Protein AF-A0A7C1V4A2-F1 (afdb_monomer)

Radius of gyration: 15.43 Å; Cα contacts (8 Å, |Δi|>4): 64; chains: 1; bounding box: 34×28×40 Å

Solvent-accessible surface area (backbone atoms only — not comparable to full-atom values): 4355 Å² total; per-residue (Å²): 137,82,83,62,64,70,57,56,55,52,51,50,69,49,51,53,60,52,52,50,53,52,51,52,52,54,51,43,36,57,68,58,75,33,56,96,50,96,71,80,60,80,48,79,46,81,46,77,56,96,67,29,35,40,39,37,42,30,61,92,58,80,48,79,47,77,45,70,58,88,126

pLDDT: mean 89.94, std 10.18, range [45.31, 97.12]

Sequence (71 aa):
MSQNPRRLYRLIAITIPLGLIINELVSNSFKYAFAGRKTGTITVDLKKANGSYTLVVGDGTSFIIEFEEPR

Secondary structure (DSSP, 8-state):
----HHHHHHHHHHHHHHHHHHHHHHHHIIIIITTT-S----EEEEEEETTEEEEEEESSSEEEEEEE---

Mean predicted aligned error: 4.78 Å

Nearest PDB structures (foldseek):
  7fz5-assembly1_A  TM=6.938E-01  e=5.964E+00  Homo sapiens
  4g43-assembly2_D  TM=3.930E-01  e=1.177E+00  Gallus gallus
  3omu-assembly2_B  TM=3.467E-01  e=1.511E+00  Trypanosoma brucei
  8wo9-assembly1_A  TM=3.840E-01  e=2.339E+00  Anas platyrhynchos
  8kcv-assembly2_D  TM=4.864E-01  e=3.853E+00  Anas platyrhynchos

Foldseek 3Di:
DDDDVVVVVLCCVPVVVVVVVLVVVVVCCVVPVCVPHPDWDWDWDWDDDPQKIWIWIDTPDIDIDIDGNDD

Structure (mmCIF, N/CA/C/O backbone):
data_AF-A0A7C1V4A2-F1
#
_entry.id   AF-A0A7C1V4A2-F1
#
loop_
_atom_site.group_PDB
_atom_site.id
_atom_site.type_symbol
_atom_site.label_atom_id
_atom_site.label_alt_id
_atom_site.label_comp_id
_atom_site.label_asym_id
_atom_site.label_entity_id
_atom_site.label_seq_id
_atom_site.pdbx_PDB_ins_code
_atom_site.Cartn_x
_atom_site.Cartn_y
_atom_site.Cartn_z
_atom_site.occupancy
_atom_site.B_iso_or_equiv
_atom_site.auth_seq_id
_atom_site.auth_comp_id
_atom_site.auth_asym_id
_atom_site.auth_atom_id
_atom_site.pdbx_PDB_model_num
ATOM 1 N N . MET A 1 1 ? 20.448 -20.830 -20.824 1.00 45.31 1 MET A N 1
ATOM 2 C CA . MET A 1 1 ? 19.429 -19.954 -20.201 1.00 45.31 1 MET A CA 1
ATOM 3 C C . MET A 1 1 ? 20.158 -18.908 -19.368 1.00 45.31 1 MET A C 1
ATOM 5 O O . MET A 1 1 ? 20.648 -19.2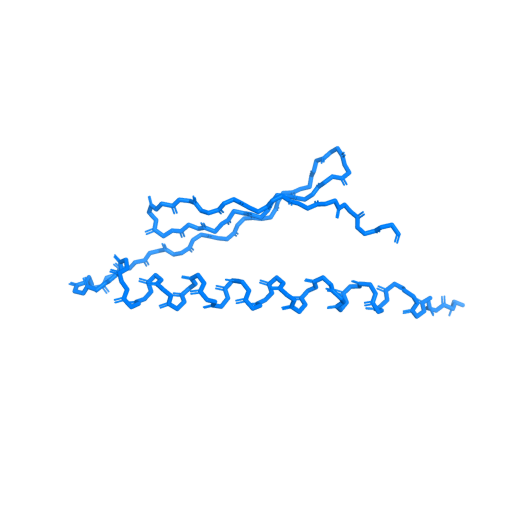43 -18.302 1.00 45.31 1 MET A O 1
ATOM 9 N N . SER A 1 2 ? 20.331 -17.688 -19.883 1.00 53.78 2 SER A N 1
ATOM 10 C CA . SER A 1 2 ? 20.969 -16.588 -19.142 1.00 53.78 2 SER A CA 1
ATOM 11 C C . SER A 1 2 ? 19.869 -15.731 -18.520 1.00 53.78 2 SER A C 1
ATOM 13 O O . SER A 1 2 ? 19.094 -15.108 -19.246 1.00 53.78 2 SER A O 1
ATOM 15 N N . GLN A 1 3 ? 19.740 -15.752 -17.192 1.00 61.50 3 GLN A N 1
ATOM 16 C CA . GLN A 1 3 ? 18.870 -14.810 -16.487 1.00 61.50 3 GLN A CA 1
ATOM 17 C C . GLN A 1 3 ? 19.436 -13.401 -16.691 1.00 61.50 3 GLN A C 1
ATOM 19 O O . GLN A 1 3 ? 20.594 -13.155 -16.373 1.00 61.50 3 GLN A O 1
ATOM 24 N N . ASN A 1 4 ? 18.644 -12.482 -17.250 1.00 72.25 4 ASN A N 1
ATOM 25 C CA . ASN A 1 4 ? 19.087 -11.115 -17.525 1.00 72.25 4 ASN A CA 1
ATOM 26 C C . ASN A 1 4 ? 19.067 -10.289 -16.220 1.00 72.25 4 ASN A C 1
ATOM 28 O O . ASN A 1 4 ? 17.977 -9.913 -15.772 1.00 72.25 4 ASN A O 1
ATOM 32 N N . PRO A 1 5 ? 20.226 -9.947 -15.623 1.00 75.62 5 PRO A N 1
ATOM 33 C CA . PRO A 1 5 ? 20.284 -9.248 -14.337 1.00 75.62 5 PRO A CA 1
ATOM 34 C C . PRO A 1 5 ? 19.602 -7.872 -14.376 1.00 75.62 5 PRO A C 1
ATOM 36 O O . PRO A 1 5 ? 19.097 -7.405 -13.358 1.00 75.62 5 PRO A O 1
ATOM 39 N N . ARG A 1 6 ? 19.473 -7.245 -15.557 1.00 80.19 6 ARG A N 1
ATOM 40 C CA . ARG A 1 6 ? 18.758 -5.965 -15.715 1.00 80.19 6 ARG A CA 1
ATOM 41 C C . ARG A 1 6 ? 17.268 -6.062 -15.382 1.00 80.19 6 ARG A C 1
ATOM 43 O O . ARG A 1 6 ? 16.668 -5.060 -15.004 1.00 80.19 6 ARG A O 1
ATOM 50 N N . ARG A 1 7 ? 16.638 -7.235 -15.530 1.00 79.94 7 ARG A N 1
ATOM 51 C CA . ARG A 1 7 ? 15.244 -7.427 -15.088 1.00 79.94 7 ARG A CA 1
ATOM 52 C C . ARG A 1 7 ? 15.134 -7.398 -13.566 1.00 79.94 7 ARG A C 1
ATOM 54 O O . ARG A 1 7 ? 14.226 -6.755 -13.056 1.00 79.94 7 ARG A O 1
ATOM 61 N N . LEU A 1 8 ? 16.070 -8.036 -12.865 1.00 82.00 8 LEU A N 1
ATOM 62 C CA . LEU A 1 8 ? 16.070 -8.087 -11.404 1.00 82.00 8 LEU A CA 1
ATOM 63 C C . LEU A 1 8 ? 16.273 -6.696 -10.794 1.00 82.00 8 LEU A C 1
ATOM 65 O O . LEU A 1 8 ? 15.486 -6.287 -9.948 1.00 82.00 8 LEU A O 1
ATOM 69 N N . TYR A 1 9 ? 17.265 -5.939 -11.275 1.00 84.56 9 TYR A N 1
ATOM 70 C CA . TYR A 1 9 ? 17.495 -4.572 -10.796 1.00 84.56 9 TYR A CA 1
ATOM 71 C C . TYR A 1 9 ? 16.280 -3.659 -11.008 1.00 84.56 9 TYR A C 1
ATO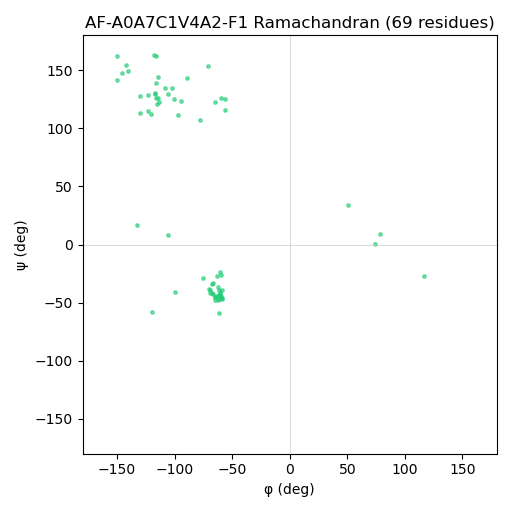M 73 O O . TYR A 1 9 ? 15.947 -2.882 -10.120 1.00 84.56 9 TYR A O 1
ATOM 81 N N . ARG A 1 10 ? 15.576 -3.784 -12.142 1.00 81.19 10 ARG A N 1
ATOM 82 C CA . ARG A 1 10 ? 14.351 -3.007 -12.405 1.00 81.19 10 ARG A CA 1
ATOM 83 C C . ARG A 1 10 ? 13.193 -3.396 -11.499 1.00 81.19 10 ARG A C 1
ATOM 85 O O . ARG A 1 10 ? 12.508 -2.515 -10.994 1.00 81.19 10 ARG A O 1
ATOM 92 N N . LEU A 1 11 ? 13.004 -4.695 -11.268 1.00 83.50 11 LEU A N 1
ATOM 93 C CA . LEU A 1 11 ? 11.990 -5.170 -10.333 1.00 83.50 11 LEU A CA 1
ATOM 94 C C . LEU A 1 11 ? 12.245 -4.593 -8.935 1.00 83.50 11 LEU A C 1
ATOM 96 O O . LEU A 1 11 ? 11.336 -4.056 -8.318 1.00 83.50 11 LEU A O 1
ATOM 100 N N . ILE A 1 12 ? 13.495 -4.628 -8.471 1.00 88.25 12 ILE A N 1
ATOM 101 C CA . ILE A 1 12 ? 13.884 -4.076 -7.168 1.00 88.25 12 ILE A CA 1
ATOM 102 C C . ILE A 1 12 ? 13.653 -2.558 -7.110 1.00 88.25 12 ILE A C 1
ATOM 104 O O . ILE A 1 12 ? 13.093 -2.069 -6.130 1.00 88.25 12 ILE A O 1
ATOM 108 N N . ALA A 1 13 ? 14.029 -1.822 -8.162 1.00 87.88 13 ALA A N 1
ATOM 109 C CA . ALA A 1 13 ? 13.893 -0.366 -8.222 1.00 87.88 13 ALA A CA 1
ATOM 110 C C . ALA A 1 13 ? 12.442 0.126 -8.082 1.00 87.88 13 ALA A C 1
ATOM 112 O O . ALA A 1 13 ? 12.231 1.243 -7.621 1.00 87.88 13 ALA A O 1
ATOM 113 N N . ILE A 1 14 ? 11.453 -0.698 -8.447 1.00 88.12 14 ILE A N 1
ATOM 114 C CA . ILE A 1 14 ? 10.027 -0.362 -8.322 1.00 88.12 14 ILE A CA 1
ATOM 115 C C . ILE A 1 14 ? 9.399 -0.988 -7.079 1.00 88.12 14 ILE A C 1
ATOM 117 O O . ILE A 1 14 ? 8.644 -0.324 -6.374 1.00 88.12 14 ILE A O 1
ATOM 121 N N . THR A 1 15 ? 9.728 -2.237 -6.750 1.00 89.00 15 THR A N 1
ATOM 122 C CA . THR A 1 15 ? 9.102 -2.924 -5.613 1.00 89.00 15 THR A CA 1
ATOM 123 C C . THR A 1 15 ? 9.484 -2.298 -4.269 1.00 89.00 15 THR A C 1
ATOM 125 O O . THR A 1 15 ? 8.642 -2.250 -3.376 1.00 89.00 15 THR A O 1
ATOM 128 N N . ILE A 1 16 ? 10.708 -1.773 -4.116 1.00 92.62 16 ILE A N 1
ATOM 129 C CA . ILE A 1 16 ? 11.122 -1.091 -2.876 1.00 92.62 16 ILE A CA 1
ATOM 130 C C . ILE A 1 16 ? 10.259 0.152 -2.589 1.00 92.62 16 ILE A C 1
ATOM 132 O O . ILE A 1 16 ? 9.624 0.182 -1.534 1.00 92.62 16 ILE A O 1
ATOM 136 N N . PRO A 1 17 ? 10.190 1.169 -3.473 1.00 92.12 17 PRO A N 1
ATOM 137 C CA . PRO A 1 17 ? 9.381 2.353 -3.199 1.00 92.12 17 PRO A CA 1
ATOM 138 C C . PRO A 1 17 ? 7.890 2.023 -3.073 1.00 92.12 17 PRO A C 1
ATOM 140 O O . PRO A 1 17 ? 7.233 2.581 -2.201 1.00 92.12 17 PRO A O 1
ATOM 143 N N . LEU A 1 18 ? 7.359 1.076 -3.858 1.00 93.00 18 LEU A N 1
ATOM 144 C CA . LEU A 1 18 ? 5.968 0.633 -3.702 1.00 93.00 18 LEU A CA 1
ATOM 145 C C . LEU A 1 18 ? 5.705 0.026 -2.318 1.00 93.00 18 LEU A C 1
ATOM 147 O O . LEU A 1 18 ? 4.701 0.353 -1.690 1.00 93.00 18 LEU A O 1
ATOM 151 N N . GLY A 1 19 ? 6.613 -0.817 -1.818 1.00 94.06 19 GLY A N 1
ATOM 152 C CA . GLY A 1 19 ? 6.511 -1.396 -0.478 1.00 94.06 19 GLY A CA 1
ATOM 153 C C . GLY A 1 19 ? 6.530 -0.334 0.623 1.00 94.06 19 GLY A C 1
ATOM 154 O O . GLY A 1 19 ? 5.749 -0.424 1.568 1.00 94.06 19 GLY A O 1
ATOM 155 N N . LEU A 1 20 ? 7.361 0.703 0.473 1.00 96.12 20 LEU A N 1
ATOM 156 C CA . LEU A 1 20 ? 7.389 1.837 1.401 1.00 96.12 20 LEU A CA 1
ATOM 157 C C . LEU A 1 20 ? 6.077 2.626 1.373 1.00 96.12 20 LEU A C 1
ATOM 159 O O . LEU A 1 20 ? 5.528 2.920 2.430 1.00 96.12 20 LEU A O 1
ATOM 163 N N . ILE A 1 21 ? 5.538 2.916 0.187 1.00 94.19 21 ILE A N 1
ATOM 164 C CA . ILE A 1 21 ? 4.267 3.639 0.062 1.00 94.19 21 ILE A CA 1
ATOM 165 C C . ILE A 1 21 ? 3.128 2.847 0.709 1.00 94.19 21 ILE A C 1
ATOM 167 O O . ILE A 1 21 ? 2.370 3.400 1.503 1.00 94.19 21 ILE A O 1
ATOM 171 N N . ILE A 1 22 ? 3.028 1.545 0.424 1.00 95.62 22 ILE A N 1
ATOM 172 C CA . ILE A 1 22 ? 2.018 0.678 1.042 1.00 95.62 22 ILE A CA 1
ATOM 173 C C . ILE A 1 22 ? 2.186 0.672 2.566 1.00 95.62 22 ILE A C 1
ATOM 175 O O . ILE A 1 22 ? 1.195 0.805 3.280 1.00 9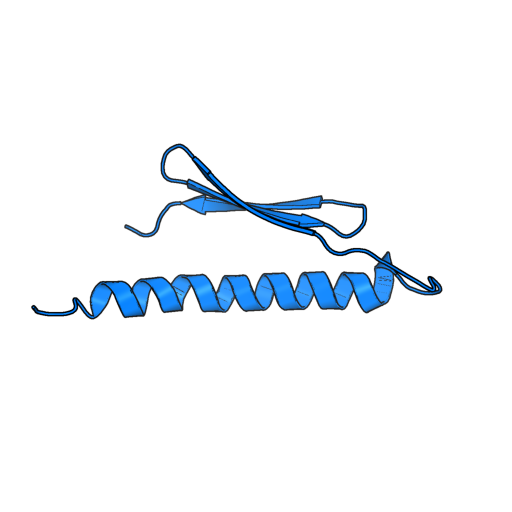5.62 22 ILE A O 1
ATOM 179 N N . ASN A 1 23 ? 3.418 0.566 3.071 1.00 96.75 23 ASN A N 1
ATOM 180 C CA . ASN A 1 23 ? 3.685 0.569 4.508 1.00 96.75 23 ASN A CA 1
ATOM 181 C C . ASN A 1 23 ? 3.222 1.863 5.192 1.00 96.75 23 ASN A C 1
ATOM 183 O O . ASN A 1 23 ? 2.593 1.807 6.250 1.00 96.75 23 ASN A O 1
ATOM 187 N N . GLU A 1 24 ? 3.499 3.019 4.588 1.00 96.62 24 GLU A N 1
ATOM 188 C CA . GLU A 1 24 ? 3.063 4.309 5.127 1.00 96.62 24 GLU A CA 1
ATOM 189 C C . GLU A 1 24 ? 1.540 4.454 5.092 1.00 96.62 24 GLU A C 1
ATOM 191 O O . GLU A 1 24 ? 0.942 4.873 6.083 1.00 96.62 24 GLU A O 1
ATOM 196 N N . LEU A 1 25 ? 0.891 4.048 3.996 1.00 95.94 25 LEU A N 1
ATOM 197 C CA . LEU A 1 25 ? -0.569 4.087 3.891 1.00 95.94 25 LEU A CA 1
ATOM 198 C C . LEU A 1 25 ? -1.225 3.178 4.933 1.00 95.94 25 LEU A C 1
ATOM 200 O O . LEU A 1 25 ? -2.083 3.636 5.680 1.00 95.94 25 LEU A O 1
ATOM 204 N N . VAL A 1 26 ? -0.759 1.935 5.065 1.00 95.12 26 VAL A N 1
ATOM 205 C CA . VAL A 1 26 ? -1.247 0.990 6.081 1.00 95.12 26 VAL A CA 1
ATOM 206 C C . VAL A 1 26 ? -1.041 1.548 7.491 1.00 95.12 26 VAL A C 1
ATOM 208 O O . VAL A 1 26 ? -1.968 1.547 8.303 1.00 95.12 26 VAL A O 1
ATOM 211 N N . SER A 1 27 ? 0.152 2.068 7.783 1.00 96.38 27 SER A N 1
ATOM 212 C CA . SER A 1 27 ? 0.472 2.662 9.086 1.00 96.38 27 SER A CA 1
ATOM 213 C C . SER A 1 27 ? -0.434 3.850 9.409 1.00 96.38 27 SER A C 1
ATOM 215 O O . SER A 1 27 ? -0.893 3.987 10.544 1.00 96.38 27 SER A O 1
ATOM 217 N N . ASN A 1 28 ? -0.727 4.694 8.421 1.00 96.00 28 ASN A N 1
ATOM 218 C CA . ASN A 1 28 ? -1.634 5.825 8.574 1.00 96.00 28 ASN A CA 1
ATOM 219 C C . ASN A 1 28 ? -3.084 5.375 8.764 1.00 96.00 28 ASN A C 1
ATOM 221 O O . ASN A 1 28 ? -3.777 5.928 9.620 1.00 96.00 28 ASN A O 1
ATOM 225 N N . SER A 1 29 ? -3.532 4.335 8.061 1.00 96.81 29 SER A N 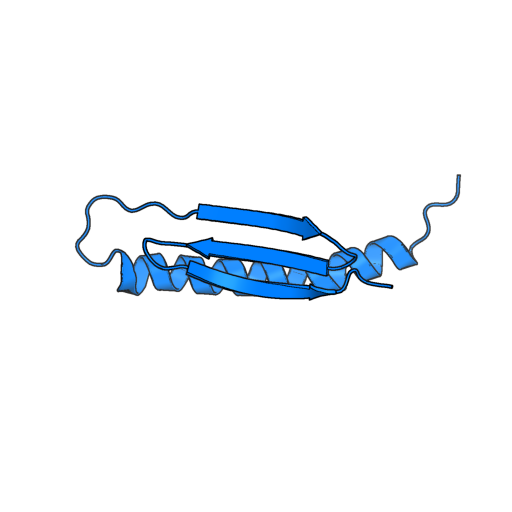1
ATOM 226 C CA . SER A 1 29 ? -4.860 3.764 8.278 1.00 96.81 29 SER A CA 1
ATOM 227 C C . SER A 1 29 ? -5.015 3.252 9.712 1.00 96.81 29 SER A C 1
ATOM 229 O O . SER A 1 29 ? -6.013 3.553 10.362 1.00 96.81 29 SER A O 1
ATOM 231 N N . PHE A 1 30 ? -4.007 2.571 10.268 1.00 95.12 30 PHE A N 1
ATOM 232 C CA . PHE A 1 30 ? -4.034 2.138 11.672 1.00 95.12 30 PHE A CA 1
ATOM 233 C C . PHE A 1 30 ? -4.042 3.304 12.667 1.00 95.12 30 PHE A C 1
ATOM 235 O O . PHE A 1 30 ? -4.817 3.284 13.623 1.00 95.12 30 PHE A O 1
ATOM 242 N N . LYS A 1 31 ? -3.190 4.315 12.459 1.00 95.62 31 LYS A N 1
ATOM 243 C CA . LYS A 1 31 ? -3.057 5.458 13.379 1.00 95.62 31 LYS A CA 1
ATOM 244 C C . LYS A 1 31 ? -4.273 6.378 13.360 1.00 95.62 31 LYS A C 1
ATOM 246 O O . LYS A 1 31 ? -4.644 6.905 14.404 1.00 95.62 31 LYS A O 1
ATOM 251 N N . TYR A 1 32 ? -4.851 6.597 12.181 1.00 95.25 32 TYR A N 1
ATOM 252 C CA . TYR A 1 32 ? -5.828 7.658 11.958 1.00 95.25 32 TYR A CA 1
ATOM 253 C C . TYR A 1 32 ? -7.179 7.108 11.497 1.00 95.25 32 TYR A C 1
ATOM 255 O O . TYR A 1 32 ? -8.180 7.324 12.177 1.00 95.25 32 TYR A O 1
ATOM 263 N N . ALA A 1 33 ? -7.234 6.365 10.385 1.00 94.75 33 ALA A N 1
ATOM 264 C CA . ALA A 1 33 ? -8.509 5.932 9.799 1.00 94.75 33 ALA A CA 1
ATOM 265 C C . ALA A 1 33 ? -9.275 4.935 10.685 1.00 94.75 33 ALA A C 1
ATOM 267 O O . ALA A 1 33 ? -10.507 4.954 10.729 1.00 94.75 33 ALA A O 1
ATOM 268 N N . PHE A 1 34 ? -8.558 4.081 11.418 1.00 96.50 34 PHE A N 1
ATOM 269 C CA . PHE A 1 34 ? -9.125 3.052 12.291 1.00 96.50 34 PHE A CA 1
ATOM 270 C C . PHE A 1 34 ? -9.032 3.382 13.783 1.00 96.50 34 PHE 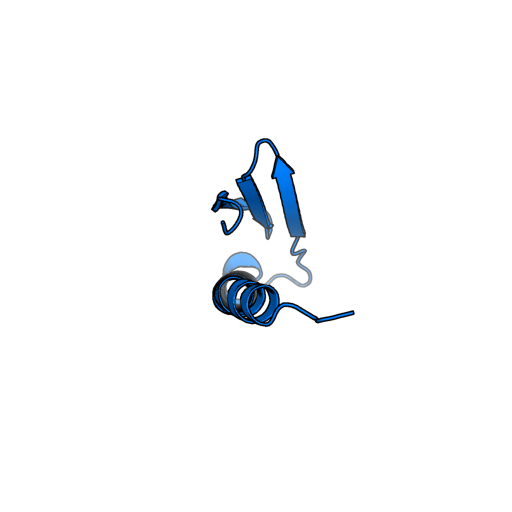A C 1
ATOM 272 O O . PHE A 1 34 ? -9.392 2.543 14.610 1.00 96.50 34 PHE A O 1
ATOM 279 N N . ALA A 1 35 ? -8.612 4.595 14.153 1.00 96.56 35 ALA A N 1
ATOM 280 C CA . ALA A 1 35 ? -8.537 5.007 15.551 1.00 96.56 35 ALA A CA 1
ATOM 281 C C . ALA A 1 35 ? -9.900 4.845 16.254 1.00 96.56 35 ALA A C 1
ATOM 283 O O . ALA A 1 35 ? -10.927 5.334 15.784 1.00 96.56 35 ALA A O 1
ATOM 284 N N . GLY A 1 36 ? -9.917 4.113 17.373 1.00 95.81 36 GLY A N 1
ATOM 285 C CA . GLY A 1 36 ? -11.136 3.825 18.141 1.00 95.81 36 GLY A CA 1
ATOM 286 C C . GLY A 1 36 ? -12.083 2.791 17.514 1.00 95.81 36 GLY A C 1
ATOM 287 O O . GLY A 1 36 ? -13.120 2.486 18.104 1.00 95.81 36 GLY A O 1
ATOM 288 N N . ARG A 1 37 ? -11.750 2.217 16.350 1.00 95.75 37 ARG A N 1
ATOM 289 C CA . ARG A 1 37 ? -12.532 1.142 15.725 1.00 95.75 37 ARG A CA 1
ATOM 290 C C . ARG A 1 37 ? -12.046 -0.221 16.215 1.00 95.75 37 ARG A C 1
ATOM 292 O O . ARG A 1 37 ? -10.854 -0.438 16.401 1.00 95.75 37 ARG A O 1
ATOM 299 N N . LYS A 1 38 ? -12.974 -1.167 16.392 1.00 95.94 38 LYS A N 1
ATOM 300 C CA . LYS A 1 38 ? -12.635 -2.566 16.726 1.00 95.94 38 LYS A CA 1
ATOM 301 C C . LYS A 1 38 ? -12.106 -3.345 15.523 1.00 95.94 38 LYS A C 1
ATOM 303 O O . LYS A 1 38 ? -11.353 -4.296 15.695 1.00 95.94 38 LYS A O 1
ATOM 308 N N . THR A 1 39 ? -12.534 -2.963 14.323 1.00 95.44 39 THR A N 1
ATOM 309 C CA . THR A 1 39 ? -12.166 -3.598 13.058 1.00 95.44 39 THR A CA 1
ATOM 310 C C . THR A 1 39 ? -11.988 -2.539 11.972 1.00 95.44 39 THR A C 1
ATOM 312 O O . THR A 1 39 ? -12.564 -1.451 12.029 1.00 95.44 39 THR A O 1
ATOM 315 N N . GLY A 1 40 ? -11.180 -2.876 10.973 1.00 93.94 40 GLY A N 1
ATOM 316 C CA . GLY A 1 40 ? -10.959 -2.102 9.758 1.00 93.94 40 GLY A CA 1
ATOM 317 C C . GLY A 1 40 ? -10.617 -3.058 8.621 1.00 93.94 40 GLY A C 1
ATOM 318 O O . GLY A 1 40 ? -10.295 -4.223 8.858 1.00 93.94 40 GLY A O 1
ATOM 319 N N . THR A 1 41 ? -10.729 -2.602 7.381 1.00 96.88 41 THR A N 1
ATOM 320 C CA . THR A 1 41 ? -10.368 -3.394 6.201 1.00 96.88 41 THR A CA 1
ATOM 321 C C . THR A 1 41 ? -9.462 -2.552 5.335 1.00 96.88 41 THR A C 1
ATOM 323 O O . THR A 1 41 ? -9.811 -1.419 5.019 1.00 96.88 41 THR A O 1
ATOM 326 N N . ILE A 1 42 ? -8.312 -3.114 4.970 1.00 96.50 42 ILE A N 1
ATOM 327 C CA . ILE A 1 42 ? -7.423 -2.527 3.976 1.00 96.50 42 ILE A CA 1
ATOM 328 C C . ILE A 1 42 ? -7.555 -3.340 2.696 1.00 96.50 42 ILE A C 1
ATOM 330 O O . ILE A 1 42 ? -7.444 -4.565 2.723 1.00 96.50 42 ILE A O 1
ATOM 334 N N . THR A 1 43 ? -7.782 -2.658 1.582 1.00 97.12 43 THR A N 1
ATOM 335 C CA . THR A 1 43 ? -7.799 -3.242 0.242 1.00 97.12 43 THR A CA 1
ATOM 336 C C . THR A 1 43 ? -6.559 -2.797 -0.513 1.00 97.12 43 THR A C 1
ATOM 338 O O . THR A 1 43 ? -6.220 -1.615 -0.492 1.00 97.12 43 THR A O 1
ATOM 341 N N . VAL A 1 44 ? -5.892 -3.729 -1.189 1.00 95.75 44 VAL A N 1
ATOM 342 C CA . VAL A 1 44 ? -4.746 -3.442 -2.055 1.00 95.75 44 VAL A CA 1
ATOM 343 C C . VAL A 1 44 ? -4.997 -4.121 -3.391 1.00 95.75 44 VAL A C 1
ATOM 345 O O . VAL A 1 44 ? -5.005 -5.346 -3.466 1.00 95.75 44 VAL A O 1
ATOM 348 N N . ASP A 1 45 ? -5.184 -3.322 -4.434 1.00 96.06 45 ASP A N 1
ATOM 349 C CA . ASP A 1 45 ? -5.462 -3.790 -5.787 1.00 96.06 45 ASP A CA 1
ATOM 350 C C . ASP A 1 45 ? -4.418 -3.244 -6.755 1.00 96.06 45 ASP A C 1
ATOM 352 O O . ASP A 1 45 ? -4.197 -2.038 -6.830 1.00 96.06 45 ASP A O 1
ATOM 356 N N . LEU A 1 46 ? -3.804 -4.122 -7.545 1.00 94.00 46 LEU A N 1
ATOM 357 C CA . LEU A 1 46 ? -2.895 -3.738 -8.621 1.00 94.00 46 LEU A CA 1
ATOM 358 C C . LEU A 1 46 ? -3.494 -4.155 -9.961 1.00 94.00 46 LEU A C 1
ATOM 360 O O . LEU A 1 46 ? -3.736 -5.337 -10.206 1.00 94.00 46 LEU A O 1
ATOM 364 N N . LYS A 1 47 ? -3.704 -3.185 -10.847 1.00 95.31 47 LYS A N 1
ATOM 365 C CA . LYS A 1 47 ? -4.209 -3.404 -12.205 1.00 95.31 47 LYS A CA 1
ATOM 366 C C . LYS A 1 47 ? -3.144 -3.024 -13.218 1.00 95.31 47 LYS A C 1
ATOM 368 O O . LYS A 1 47 ? -2.414 -2.063 -13.012 1.00 95.31 47 LYS A O 1
ATOM 373 N N . LYS A 1 48 ? -3.079 -3.764 -14.323 1.00 93.50 48 LYS A N 1
ATOM 374 C CA . LYS A 1 48 ? -2.250 -3.434 -15.485 1.00 93.50 48 LYS A CA 1
ATOM 375 C C . LYS A 1 48 ? -3.159 -3.170 -16.680 1.00 93.50 48 LYS A C 1
ATOM 377 O O . LYS A 1 48 ? -3.970 -4.029 -17.017 1.00 93.50 48 LYS A O 1
ATOM 382 N N . ALA A 1 49 ? -3.007 -2.022 -17.330 1.00 93.31 49 ALA A N 1
ATOM 383 C CA . ALA A 1 49 ? -3.742 -1.677 -18.544 1.00 93.31 49 ALA A CA 1
ATOM 384 C C . ALA A 1 49 ? -2.900 -0.740 -19.418 1.00 93.31 49 ALA A C 1
ATOM 386 O O . ALA A 1 49 ? -2.215 0.126 -18.900 1.00 93.31 49 ALA A O 1
ATOM 387 N N . ASN A 1 50 ? -2.936 -0.905 -20.7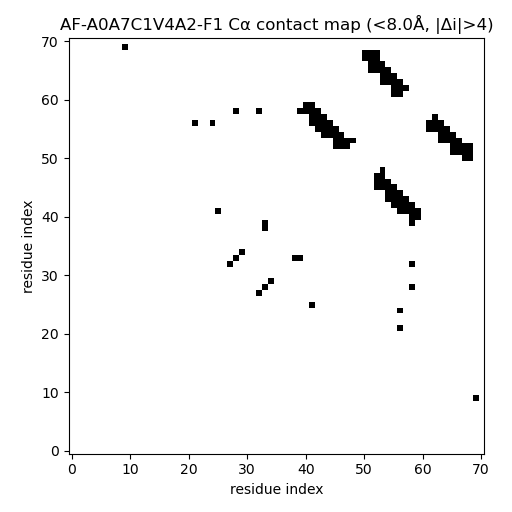44 1.00 91.06 50 ASN A N 1
ATOM 388 C CA . ASN A 1 50 ? -2.320 0.026 -21.707 1.00 91.06 50 ASN A CA 1
ATOM 389 C C . ASN A 1 50 ? -0.844 0.406 -21.432 1.00 91.06 50 ASN A C 1
ATOM 391 O O . ASN A 1 50 ? -0.430 1.525 -21.713 1.00 91.06 50 ASN A O 1
ATOM 395 N N . GLY A 1 51 ? -0.036 -0.514 -20.891 1.00 89.19 51 GLY A N 1
ATOM 396 C CA . GLY A 1 51 ? 1.376 -0.250 -20.573 1.00 89.19 51 GLY A CA 1
ATOM 397 C C . GLY A 1 51 ? 1.608 0.547 -19.283 1.00 89.19 51 GLY A C 1
ATOM 398 O O . GLY A 1 51 ? 2.745 0.918 -19.000 1.00 89.19 51 GLY A O 1
ATOM 399 N N . SER A 1 52 ? 0.566 0.773 -18.484 1.00 90.69 52 SER A N 1
ATOM 400 C CA . SER A 1 52 ? 0.653 1.329 -17.138 1.00 90.69 52 SER A CA 1
ATOM 401 C C . SER A 1 52 ? 0.133 0.348 -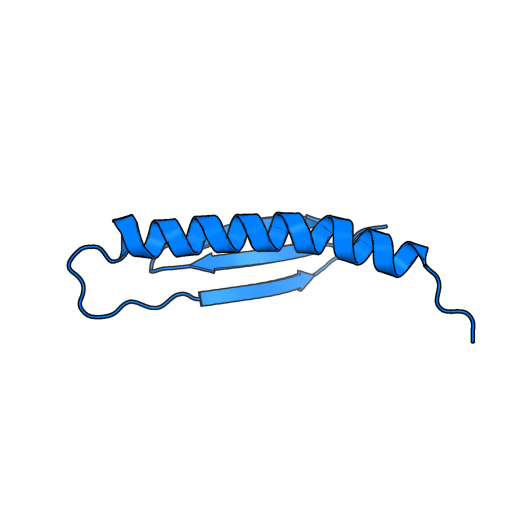16.089 1.00 90.69 52 SER A C 1
ATOM 403 O O . SER A 1 52 ? -0.552 -0.643 -16.375 1.00 90.69 52 SER A O 1
ATOM 405 N N . TYR A 1 53 ? 0.506 0.636 -14.853 1.00 93.25 53 TYR A N 1
ATOM 406 C CA . TYR A 1 53 ? 0.034 -0.011 -13.650 1.00 93.25 53 TYR A CA 1
ATOM 407 C C . TYR A 1 53 ? -0.720 1.010 -12.802 1.00 93.25 53 TYR A C 1
ATOM 409 O O . TYR A 1 53 ? -0.280 2.148 -12.646 1.00 93.25 53 TYR A O 1
ATOM 417 N N . THR A 1 54 ? -1.829 0.576 -12.215 1.00 95.25 54 THR A N 1
ATOM 418 C CA . THR A 1 54 ? -2.607 1.339 -11.242 1.00 95.25 54 THR A CA 1
ATOM 419 C C . THR A 1 54 ? -2.643 0.544 -9.948 1.00 95.25 54 THR A C 1
ATOM 421 O O . THR A 1 54 ? -3.241 -0.532 -9.899 1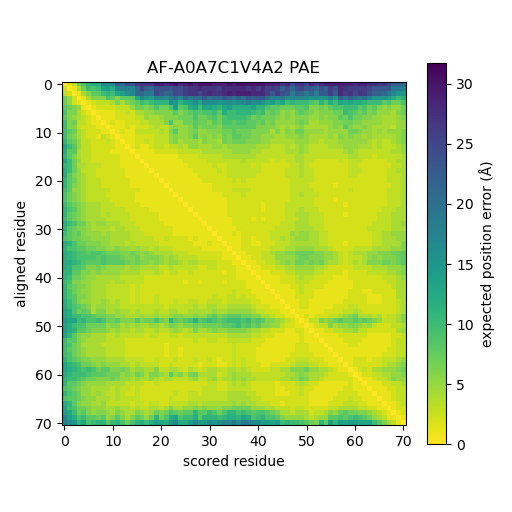.00 95.25 54 THR A O 1
ATOM 424 N N . LEU A 1 55 ? -1.995 1.062 -8.909 1.00 95.12 55 LEU A N 1
ATOM 425 C CA . LEU A 1 55 ? -2.093 0.558 -7.546 1.00 95.12 55 LEU A CA 1
ATOM 426 C C . LEU A 1 55 ? -3.158 1.365 -6.804 1.00 95.12 55 LEU A C 1
ATOM 428 O O . LEU A 1 55 ? -3.064 2.588 -6.713 1.00 95.12 55 LEU A O 1
ATOM 432 N N . VAL A 1 56 ? -4.154 0.677 -6.261 1.00 96.69 56 VAL A N 1
ATOM 433 C CA . VAL A 1 56 ? -5.189 1.251 -5.406 1.00 96.69 56 VAL A CA 1
ATOM 434 C C . VAL A 1 56 ? -5.023 0.679 -4.007 1.00 96.69 56 VAL A C 1
ATOM 436 O O . VAL A 1 56 ? -5.057 -0.536 -3.822 1.00 96.69 56 VAL A O 1
ATOM 439 N N . VAL A 1 57 ? -4.853 1.552 -3.020 1.00 96.81 57 VAL A N 1
ATOM 440 C CA . VAL A 1 57 ? -4.841 1.187 -1.599 1.00 96.81 57 VAL A CA 1
ATOM 441 C C . VAL A 1 57 ? -6.019 1.877 -0.937 1.00 96.81 57 VAL A C 1
ATOM 443 O O . VAL A 1 57 ? -6.199 3.078 -1.126 1.00 96.81 57 VAL A O 1
ATOM 446 N N . GLY A 1 58 ? -6.832 1.146 -0.181 1.00 96.31 58 GLY A N 1
ATOM 447 C CA . GLY A 1 58 ? -7.997 1.735 0.463 1.00 96.31 58 GLY A CA 1
ATOM 448 C C . GLY A 1 58 ? -8.272 1.238 1.867 1.00 96.31 58 GLY A C 1
ATOM 449 O O . GLY A 1 58 ? -7.973 0.099 2.197 1.00 96.31 58 GLY A O 1
ATOM 450 N N . ASP A 1 59 ? -8.851 2.114 2.681 1.00 95.62 59 ASP A N 1
ATOM 451 C CA . ASP A 1 59 ? -9.204 1.903 4.093 1.00 95.62 59 ASP A CA 1
ATOM 452 C C . ASP A 1 59 ? -10.642 2.364 4.422 1.00 95.62 59 ASP A C 1
ATOM 454 O O . ASP A 1 59 ? -11.019 2.580 5.577 1.00 95.62 59 ASP A O 1
ATOM 458 N N . GLY A 1 60 ? -11.452 2.536 3.374 1.00 91.06 60 GLY A N 1
ATOM 459 C CA . GLY A 1 60 ? -12.721 3.270 3.376 1.00 91.06 60 GLY A CA 1
ATOM 460 C C . GLY A 1 60 ? -12.662 4.494 2.456 1.00 91.06 60 GLY A C 1
ATOM 461 O O . GLY A 1 60 ? -13.675 4.877 1.877 1.00 91.06 60 GLY A O 1
ATOM 462 N N . THR A 1 61 ? -11.460 5.042 2.256 1.00 89.44 61 THR A N 1
ATOM 463 C CA . THR A 1 61 ? -11.104 5.963 1.162 1.00 89.44 61 THR A CA 1
ATOM 464 C C . THR A 1 61 ? -10.055 5.322 0.258 1.00 89.44 61 THR A C 1
ATOM 466 O O . THR A 1 61 ? -9.446 4.339 0.665 1.00 89.44 61 THR A O 1
ATOM 469 N N . SER A 1 62 ? -9.860 5.814 -0.970 1.00 93.38 62 SER A N 1
ATOM 470 C CA . SER A 1 62 ? -8.926 5.206 -1.932 1.00 93.38 62 SER A CA 1
ATOM 471 C C . SER A 1 62 ? -7.780 6.143 -2.302 1.00 93.38 62 SER A C 1
ATOM 473 O O . SER A 1 62 ? -8.004 7.272 -2.733 1.00 93.38 62 SER A O 1
ATOM 475 N N . PHE A 1 63 ? -6.557 5.629 -2.204 1.00 95.00 63 PHE A N 1
ATOM 476 C CA . PHE A 1 63 ? -5.334 6.217 -2.736 1.00 95.00 63 PHE A CA 1
ATOM 477 C C . PHE A 1 63 ? -4.983 5.519 -4.048 1.00 95.00 63 PHE A C 1
ATOM 479 O O . PHE A 1 63 ? -4.877 4.293 -4.082 1.00 95.00 63 PHE A O 1
ATOM 486 N N . ILE A 1 64 ? -4.814 6.292 -5.122 1.00 95.94 64 ILE A N 1
ATOM 487 C CA . ILE A 1 64 ? -4.538 5.783 -6.470 1.00 95.94 64 ILE A CA 1
ATOM 488 C C . ILE A 1 64 ? -3.137 6.225 -6.882 1.00 95.94 64 ILE A C 1
ATOM 490 O O . ILE A 1 64 ? -2.818 7.412 -6.843 1.00 95.94 64 ILE A O 1
ATOM 494 N N . ILE A 1 65 ? -2.310 5.263 -7.279 1.00 94.25 65 ILE A N 1
ATOM 495 C CA . ILE A 1 65 ? -0.953 5.486 -7.770 1.00 94.25 65 ILE A CA 1
ATOM 496 C C . ILE A 1 65 ? -0.869 4.877 -9.162 1.00 94.25 65 ILE A C 1
ATOM 498 O O . ILE A 1 65 ? -0.972 3.660 -9.322 1.00 94.25 65 ILE A O 1
ATOM 502 N N . GLU A 1 66 ? -0.670 5.722 -10.164 1.00 93.94 66 GLU A N 1
ATOM 503 C CA . GLU A 1 66 ? -0.433 5.295 -11.540 1.00 93.94 66 GLU A CA 1
ATOM 504 C C . GLU A 1 66 ? 1.052 5.402 -11.873 1.00 93.94 66 GLU A C 1
ATOM 506 O O . GLU A 1 66 ? 1.705 6.396 -11.555 1.00 93.94 66 GLU A O 1
ATOM 511 N N . PHE A 1 67 ? 1.597 4.367 -12.506 1.00 90.62 67 PHE A N 1
ATOM 512 C CA . PHE A 1 67 ? 2.984 4.350 -12.952 1.00 90.62 67 PHE A CA 1
ATOM 513 C C . PHE A 1 67 ? 3.138 3.567 -14.255 1.00 90.62 67 PHE A C 1
ATOM 515 O O . PHE A 1 67 ? 2.413 2.608 -14.515 1.00 90.62 67 PHE A O 1
ATOM 522 N N . GLU A 1 68 ? 4.081 3.979 -15.100 1.00 88.44 68 GLU A N 1
ATOM 523 C CA . GLU A 1 68 ? 4.365 3.274 -16.352 1.00 88.44 68 GLU A CA 1
ATOM 524 C C . GL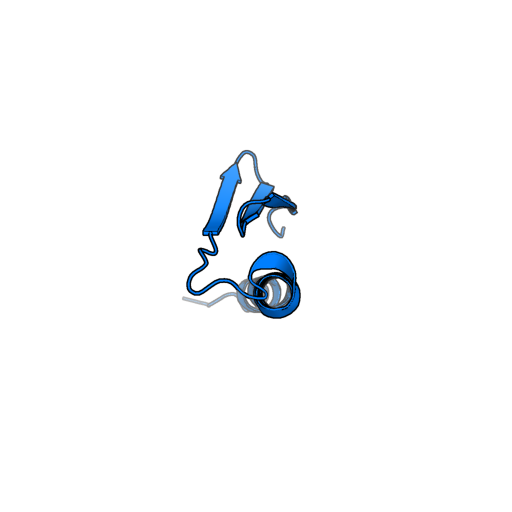U A 1 68 ? 5.044 1.929 -16.101 1.00 88.44 68 GLU A C 1
ATOM 526 O O . GLU A 1 68 ? 5.763 1.729 -15.116 1.00 88.44 68 GLU A O 1
ATOM 531 N N . GLU A 1 69 ? 4.857 1.002 -17.038 1.00 81.69 69 GLU A N 1
ATOM 532 C CA . GLU A 1 69 ? 5.656 -0.207 -17.063 1.00 81.69 69 GLU A CA 1
ATOM 533 C C . GLU A 1 69 ? 7.148 0.146 -17.201 1.00 81.69 69 GLU A C 1
ATOM 535 O O . GLU A 1 69 ? 7.529 0.861 -18.134 1.00 81.69 69 GLU A O 1
ATOM 540 N N . PRO A 1 70 ? 8.013 -0.348 -16.297 1.00 70.69 70 PRO A N 1
ATOM 541 C CA . PRO A 1 70 ? 9.451 -0.138 -16.411 1.00 70.69 70 PRO A CA 1
ATOM 542 C C . PRO A 1 70 ? 9.974 -0.646 -17.754 1.00 70.69 70 PRO A C 1
ATOM 544 O O . PRO A 1 70 ? 9.955 -1.853 -18.011 1.00 70.69 70 PRO A O 1
ATOM 547 N N . ARG A 1 71 ? 10.475 0.272 -18.586 1.00 67.62 71 ARG A N 1
ATOM 548 C CA . ARG A 1 71 ? 11.120 -0.059 -19.865 1.00 67.62 71 ARG A CA 1
ATOM 549 C C . ARG A 1 71 ? 12.510 -0.662 -19.680 1.00 67.62 71 ARG A C 1
ATOM 551 O O . ARG A 1 71 ? 13.224 -0.361 -18.691 1.00 67.62 71 ARG A O 1
#